Protein AF-A0A8E0WMF6-F1 (afdb_monomer_lite)

Organism: NCBI:txid1462938

InterPro domains:
  IPR036397 Ribonuclease H superfamily [G3DSA:3.30.420.10] (1-77)
  IPR038717 Tc1-like transposase, DDE domain [PF13358] (1-65)

Radius of gyration: 11.75 Å; chains: 1; bounding box: 26×25×27 Å

Foldseek 3Di:
DAWEAEPNDTAQDDDDPDDDALVNVLCSLQPTVLVVDAAPKEFEFEPDVSPPDPSSQCSQVVRNYHYDYDPDPDDDDDGHRYIDD

pLDDT: mean 76.46, std 18.09, range [33.88, 93.69]

Structure (mmCIF, N/CA/C/O backbone):
data_AF-A0A8E0WMF6-F1
#
_entry.id   AF-A0A8E0WMF6-F1
#
loop_
_atom_site.group_PDB
_atom_site.id
_atom_site.type_symbol
_atom_site.label_atom_id
_atom_site.label_alt_id
_atom_site.label_comp_id
_atom_site.label_asym_id
_atom_site.label_entity_id
_atom_site.label_seq_id
_atom_site.pdbx_PDB_ins_code
_atom_site.Cartn_x
_atom_site.Cartn_y
_atom_site.Cartn_z
_atom_site.occupancy
_atom_site.B_iso_or_equiv
_atom_site.auth_seq_id
_atom_site.auth_comp_id
_atom_site.auth_asym_id
_atom_site.auth_atom_id
_atom_site.pdbx_PDB_model_num
ATOM 1 N N . MET A 1 1 ? 7.463 -9.152 -8.686 1.00 83.25 1 MET A N 1
ATOM 2 C CA . MET A 1 1 ? 6.028 -8.957 -8.383 1.00 83.25 1 MET A CA 1
ATOM 3 C C . MET A 1 1 ? 5.897 -8.362 -6.990 1.00 83.25 1 MET A C 1
ATOM 5 O O . MET A 1 1 ? 6.667 -8.748 -6.120 1.00 83.25 1 MET A O 1
ATOM 9 N N . ILE A 1 2 ? 4.954 -7.440 -6.798 1.00 86.31 2 ILE A N 1
ATOM 10 C CA . ILE A 1 2 ? 4.507 -6.931 -5.490 1.00 86.31 2 ILE A CA 1
ATOM 11 C C . ILE A 1 2 ? 3.000 -7.186 -5.404 1.00 86.31 2 ILE A C 1
ATOM 13 O O . ILE A 1 2 ? 2.313 -7.103 -6.421 1.00 86.31 2 ILE A O 1
ATOM 17 N N . ALA A 1 3 ? 2.500 -7.521 -4.222 1.00 88.44 3 ALA A N 1
ATOM 18 C CA . ALA A 1 3 ? 1.072 -7.615 -3.943 1.00 88.44 3 ALA A CA 1
ATOM 19 C C . ALA A 1 3 ? 0.817 -7.351 -2.456 1.00 88.44 3 ALA A C 1
ATOM 21 O O . ALA A 1 3 ? 1.754 -7.376 -1.658 1.00 88.44 3 ALA A O 1
ATOM 22 N N . GLY A 1 4 ? -0.438 -7.107 -2.090 1.00 86.06 4 GLY A N 1
ATOM 23 C CA . GLY A 1 4 ? -0.906 -7.149 -0.709 1.00 86.06 4 GLY A CA 1
ATOM 24 C C . GLY A 1 4 ? -1.599 -8.467 -0.371 1.00 86.06 4 GLY A C 1
ATOM 25 O O . GLY A 1 4 ? -1.992 -9.226 -1.257 1.00 86.06 4 GLY A O 1
ATOM 26 N N . LEU A 1 5 ? -1.767 -8.724 0.925 1.00 85.56 5 LEU A N 1
ATOM 27 C CA . LEU A 1 5 ? -2.494 -9.875 1.452 1.00 85.56 5 LEU A CA 1
ATOM 28 C C . LEU A 1 5 ? -3.568 -9.390 2.435 1.00 85.56 5 LEU A C 1
ATOM 30 O O . LEU A 1 5 ? -3.268 -8.813 3.478 1.00 85.56 5 LEU A O 1
ATOM 34 N N . PHE A 1 6 ? -4.833 -9.654 2.129 1.00 85.50 6 PHE A N 1
ATOM 35 C CA . PHE A 1 6 ? -5.965 -9.276 2.971 1.00 85.50 6 PHE A CA 1
ATOM 36 C C . PHE A 1 6 ? -6.893 -10.464 3.194 1.00 85.50 6 PHE A C 1
ATOM 38 O O . PHE A 1 6 ? -7.394 -11.049 2.238 1.00 85.50 6 PHE A O 1
ATOM 45 N N . ASN A 1 7 ? -7.134 -10.836 4.455 1.00 85.69 7 ASN A N 1
ATOM 46 C CA . ASN A 1 7 ? -7.982 -11.980 4.817 1.00 85.69 7 ASN A CA 1
ATOM 47 C C . ASN A 1 7 ? -7.630 -13.268 4.043 1.00 85.69 7 ASN A C 1
ATOM 49 O O . ASN A 1 7 ? -8.513 -13.953 3.536 1.00 85.69 7 ASN A O 1
ATOM 53 N N . SER A 1 8 ? -6.334 -13.578 3.925 1.00 85.00 8 SER A N 1
ATOM 54 C CA . SER A 1 8 ? -5.798 -14.704 3.133 1.00 85.00 8 SER A CA 1
ATOM 55 C C . SER A 1 8 ? -6.028 -14.617 1.614 1.00 85.00 8 SER A C 1
ATOM 57 O O . SER A 1 8 ? -5.788 -15.590 0.905 1.00 85.00 8 SER A O 1
ATOM 59 N N . ASN A 1 9 ? -6.452 -13.460 1.097 1.00 82.12 9 ASN A N 1
ATOM 60 C CA . ASN A 1 9 ? -6.605 -13.193 -0.332 1.00 82.12 9 ASN A CA 1
ATOM 61 C C . ASN A 1 9 ? -5.521 -12.236 -0.824 1.00 82.12 9 ASN A C 1
ATOM 63 O O . ASN A 1 9 ? -5.197 -11.251 -0.160 1.00 82.12 9 ASN A O 1
ATOM 67 N N . ILE A 1 10 ? -4.989 -12.502 -2.013 1.00 87.06 10 ILE A N 1
ATOM 68 C CA . ILE A 1 10 ? -4.049 -11.597 -2.677 1.00 87.06 10 ILE A CA 1
ATOM 69 C C . ILE A 1 10 ? -4.829 -10.393 -3.217 1.00 87.06 10 ILE A C 1
ATOM 71 O O . ILE A 1 10 ? -5.828 -10.562 -3.913 1.00 87.06 10 ILE A O 1
ATOM 75 N N . VAL A 1 11 ? -4.350 -9.187 -2.924 1.00 88.62 11 VAL A N 1
ATOM 76 C CA . VAL A 1 11 ? -4.917 -7.915 -3.397 1.00 88.62 11 VAL A CA 1
ATOM 77 C C . VAL A 1 11 ? -3.834 -7.064 -4.048 1.00 88.62 11 VAL A C 1
ATOM 79 O O . VAL A 1 11 ? -2.649 -7.281 -3.802 1.00 88.62 11 VAL A O 1
ATOM 82 N N . ALA A 1 12 ? -4.226 -6.101 -4.886 1.00 90.25 12 ALA A N 1
ATOM 83 C CA . ALA A 1 12 ? -3.298 -5.187 -5.558 1.00 90.25 12 ALA A CA 1
ATOM 84 C C . ALA A 1 12 ? -2.078 -5.886 -6.215 1.00 90.25 12 ALA A C 1
ATOM 86 O O . ALA A 1 12 ? -0.947 -5.523 -5.923 1.00 90.25 12 ALA A O 1
ATOM 87 N N . PRO A 1 13 ? -2.222 -6.912 -7.073 1.00 91.69 13 PRO A N 1
ATOM 88 C CA . PRO A 1 13 ? -1.054 -7.525 -7.703 1.00 91.69 13 PRO A CA 1
ATOM 89 C C . PRO A 1 13 ? -0.436 -6.603 -8.769 1.00 91.69 13 PRO A C 1
ATOM 91 O O . PRO A 1 13 ? -1.134 -6.077 -9.634 1.00 91.69 13 PRO A O 1
ATOM 94 N N . LEU A 1 14 ? 0.892 -6.467 -8.756 1.00 88.12 14 LEU A N 1
ATOM 95 C CA . LEU A 1 14 ? 1.675 -5.788 -9.790 1.00 88.12 14 LEU A CA 1
ATOM 96 C C . LEU A 1 14 ? 2.875 -6.637 -10.225 1.00 88.12 14 LEU A C 1
ATOM 98 O O . LEU A 1 14 ? 3.757 -6.984 -9.429 1.00 88.12 14 LEU A O 1
ATOM 102 N N . ILE A 1 15 ? 2.944 -6.904 -11.527 1.00 91.19 15 ILE A N 1
ATOM 103 C CA . ILE A 1 15 ? 4.109 -7.483 -12.197 1.00 91.19 15 ILE A CA 1
ATOM 104 C C . ILE A 1 15 ? 4.877 -6.344 -12.872 1.00 91.19 15 ILE A C 1
ATOM 106 O O . ILE A 1 15 ? 4.289 -5.495 -13.532 1.00 91.19 15 ILE A O 1
ATOM 110 N N . PHE A 1 16 ? 6.190 -6.326 -12.681 1.00 84.75 16 PHE A N 1
ATOM 111 C CA . PHE A 1 16 ? 7.107 -5.360 -13.276 1.00 84.75 16 PHE A CA 1
ATOM 112 C C . PHE A 1 16 ? 8.409 -6.077 -13.622 1.00 84.75 16 PHE A C 1
ATOM 114 O O . PHE A 1 16 ? 8.732 -7.113 -13.029 1.00 84.75 16 PHE A O 1
ATOM 121 N N . GLU A 1 17 ? 9.146 -5.520 -14.574 1.00 88.81 17 GLU A N 1
ATOM 122 C CA . GLU A 1 17 ? 10.434 -6.055 -15.000 1.00 88.81 17 GLU A CA 1
ATOM 123 C C . GLU A 1 17 ? 11.574 -5.521 -14.123 1.00 88.81 17 GLU A C 1
ATOM 125 O O . GLU A 1 17 ? 11.592 -4.353 -13.729 1.00 88.81 17 GLU A O 1
ATOM 130 N N . GLY A 1 18 ? 12.545 -6.386 -13.824 1.00 85.31 18 GLY A N 1
ATOM 131 C CA . GLY A 1 18 ? 13.711 -6.042 -13.012 1.00 85.31 18 GLY A CA 1
ATOM 132 C C . GLY A 1 18 ? 13.457 -6.040 -11.499 1.00 85.31 18 GLY A C 1
ATOM 133 O O . GLY A 1 18 ? 12.525 -6.661 -10.989 1.00 85.31 18 GLY A O 1
ATOM 134 N N . ASN A 1 19 ? 14.342 -5.366 -10.760 1.00 83.44 19 ASN A N 1
ATOM 135 C CA . ASN A 1 19 ? 14.304 -5.329 -9.297 1.00 83.44 19 ASN A CA 1
ATOM 136 C C . ASN A 1 19 ? 13.359 -4.243 -8.783 1.00 83.44 19 ASN A C 1
ATOM 138 O O . ASN A 1 19 ? 13.331 -3.129 -9.308 1.00 83.44 19 ASN A O 1
ATOM 142 N N . CYS A 1 20 ? 12.648 -4.544 -7.692 1.00 80.44 20 CYS A N 1
ATOM 143 C CA . CYS A 1 20 ? 11.850 -3.542 -6.997 1.00 80.44 20 CYS A CA 1
ATOM 144 C C . CYS A 1 20 ? 12.772 -2.423 -6.506 1.00 80.44 20 CYS A C 1
ATOM 146 O O . CYS A 1 20 ? 13.724 -2.671 -5.763 1.00 80.44 20 CYS A O 1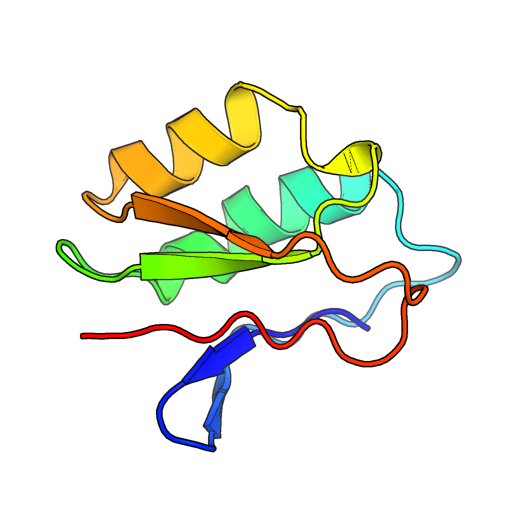
ATOM 148 N N . ASN A 1 21 ? 12.487 -1.196 -6.923 1.00 82.81 21 ASN A N 1
ATOM 149 C CA . ASN A 1 21 ? 13.176 -0.006 -6.456 1.00 82.81 21 ASN A CA 1
ATOM 150 C C . ASN A 1 21 ? 12.165 0.970 -5.843 1.00 82.81 21 ASN A C 1
ATOM 1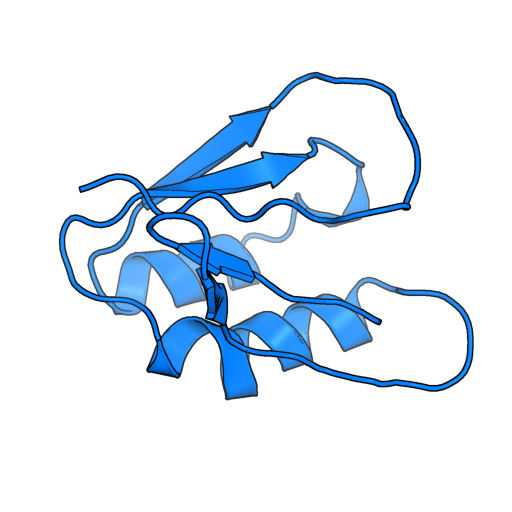52 O O . ASN A 1 21 ? 10.951 0.771 -5.907 1.00 82.81 21 ASN A O 1
ATOM 156 N N . LYS A 1 22 ? 12.680 2.049 -5.253 1.00 81.31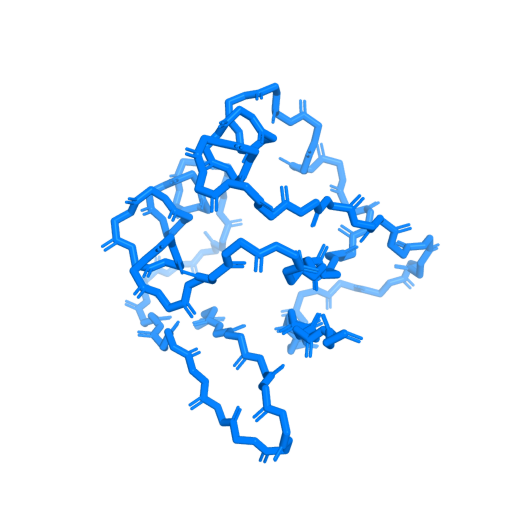 22 LYS A N 1
ATOM 157 C CA . LYS A 1 22 ? 11.864 3.054 -4.567 1.00 81.31 22 LYS A CA 1
ATOM 158 C C . LYS A 1 22 ? 10.776 3.656 -5.471 1.00 81.31 22 LYS A C 1
ATOM 160 O O . LYS A 1 22 ? 9.647 3.805 -5.021 1.00 81.31 22 LYS A O 1
ATOM 165 N N . ALA A 1 23 ? 11.091 3.949 -6.734 1.00 85.44 23 ALA A N 1
ATOM 166 C CA . ALA A 1 23 ? 10.140 4.541 -7.674 1.00 85.44 23 ALA A CA 1
ATOM 167 C C . ALA A 1 23 ? 9.015 3.562 -8.042 1.00 85.44 23 ALA A C 1
ATOM 169 O O . ALA A 1 23 ? 7.848 3.935 -7.988 1.00 85.44 23 ALA A O 1
ATOM 170 N N . ILE A 1 24 ? 9.351 2.298 -8.328 1.00 86.69 24 ILE A N 1
ATOM 171 C CA . ILE A 1 24 ? 8.358 1.246 -8.603 1.00 86.69 24 ILE A CA 1
ATOM 172 C C . ILE A 1 24 ? 7.428 1.077 -7.400 1.00 86.69 24 ILE A C 1
ATOM 174 O O . ILE A 1 24 ? 6.214 0.990 -7.566 1.00 86.69 24 ILE A O 1
ATOM 178 N N . PHE A 1 25 ? 7.983 1.076 -6.187 1.00 85.75 25 PHE A N 1
ATOM 179 C CA . PHE A 1 25 ? 7.191 0.942 -4.971 1.00 85.75 25 PHE A CA 1
ATOM 180 C C . PHE A 1 25 ? 6.294 2.163 -4.703 1.00 85.75 25 PHE A C 1
ATOM 182 O O . PHE A 1 25 ? 5.134 2.005 -4.339 1.00 85.75 25 PHE A O 1
ATOM 189 N N . GLU A 1 26 ? 6.789 3.385 -4.920 1.00 87.12 26 GLU A N 1
ATOM 190 C CA . GLU A 1 26 ? 5.971 4.603 -4.824 1.00 87.12 26 GLU A CA 1
ATOM 191 C C . GLU A 1 26 ? 4.792 4.576 -5.803 1.00 87.12 26 GLU A C 1
ATOM 193 O O . GLU A 1 26 ? 3.658 4.836 -5.400 1.00 87.12 26 GLU A O 1
ATOM 198 N N . THR A 1 27 ? 5.046 4.225 -7.068 1.00 89.62 27 THR A N 1
ATOM 199 C CA . THR A 1 27 ? 4.010 4.070 -8.099 1.00 89.62 27 THR A CA 1
ATOM 200 C C . THR A 1 27 ? 3.013 2.986 -7.714 1.00 89.62 27 THR A C 1
ATOM 202 O O . THR A 1 27 ? 1.810 3.203 -7.798 1.00 89.62 27 THR A O 1
ATOM 205 N N . TYR A 1 28 ? 3.494 1.845 -7.222 1.00 90.31 28 TYR A N 1
ATOM 206 C CA . TYR A 1 28 ? 2.640 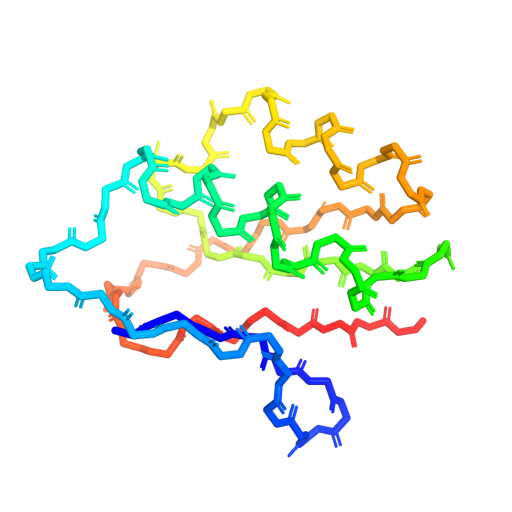0.771 -6.730 1.00 90.31 28 TYR A CA 1
ATOM 207 C C . TYR A 1 28 ? 1.684 1.253 -5.632 1.00 90.31 28 TYR A C 1
ATOM 209 O O . TYR A 1 28 ? 0.479 1.015 -5.717 1.00 90.31 28 TYR A O 1
ATOM 217 N N . VAL A 1 29 ? 2.200 1.968 -4.626 1.00 89.38 29 VAL A N 1
ATOM 218 C CA . VAL A 1 29 ? 1.366 2.483 -3.536 1.00 89.38 29 VAL A CA 1
ATOM 219 C C . VAL A 1 29 ? 0.333 3.461 -4.082 1.00 89.38 29 VAL A C 1
ATOM 221 O O . VAL A 1 29 ? -0.860 3.281 -3.849 1.00 89.38 29 VAL A O 1
ATOM 224 N N . LYS A 1 30 ? 0.792 4.456 -4.845 1.00 91.69 30 LYS A N 1
ATOM 225 C CA . LYS A 1 30 ? -0.028 5.555 -5.360 1.00 91.69 30 LYS A CA 1
ATOM 226 C C . LYS A 1 30 ? -1.104 5.104 -6.346 1.00 91.69 30 LYS A C 1
ATOM 228 O O . LYS A 1 30 ? -2.211 5.625 -6.306 1.00 91.69 30 LYS A O 1
ATOM 233 N N . ASP A 1 31 ? -0.790 4.185 -7.250 1.00 92.50 31 ASP A N 1
ATOM 234 C CA . ASP A 1 31 ? -1.668 3.899 -8.386 1.00 92.50 31 ASP A CA 1
ATOM 235 C C . ASP A 1 31 ? -2.463 2.603 -8.202 1.00 92.50 31 ASP A C 1
ATOM 237 O O . ASP A 1 31 ? -3.468 2.401 -8.893 1.00 92.50 31 ASP A O 1
ATOM 241 N N . ILE A 1 32 ? -2.037 1.730 -7.282 1.00 92.69 32 ILE A N 1
ATOM 242 C CA . ILE A 1 32 ? -2.615 0.394 -7.101 1.00 92.69 32 ILE A CA 1
ATOM 243 C C . ILE A 1 32 ? -3.056 0.187 -5.655 1.00 92.69 32 ILE A C 1
ATOM 245 O O . ILE A 1 32 ? -4.250 0.029 -5.419 1.00 92.69 32 ILE A O 1
ATOM 249 N N . LEU A 1 33 ? -2.138 0.235 -4.683 1.00 89.62 33 LEU A N 1
ATOM 250 C CA . LEU A 1 33 ? -2.457 -0.133 -3.299 1.00 89.62 33 LEU A CA 1
ATOM 251 C C . LEU A 1 33 ? -3.541 0.759 -2.692 1.00 89.62 33 LEU A C 1
ATOM 253 O O . LEU A 1 33 ? -4.472 0.233 -2.094 1.00 89.62 33 LEU A O 1
ATOM 257 N N . ILE A 1 34 ? -3.462 2.086 -2.863 1.00 91.06 34 ILE A N 1
ATOM 258 C CA . ILE A 1 34 ? -4.428 3.005 -2.235 1.00 91.06 34 ILE A CA 1
ATOM 259 C C . ILE A 1 34 ? -5.884 2.739 -2.638 1.00 91.06 34 ILE A C 1
ATOM 261 O O . ILE A 1 34 ? -6.785 3.100 -1.891 1.00 91.06 34 ILE A O 1
ATOM 265 N N . LYS A 1 35 ? -6.127 2.112 -3.798 1.00 91.81 35 LYS A N 1
ATOM 266 C CA . LYS A 1 35 ? -7.479 1.789 -4.281 1.00 91.81 35 LYS A CA 1
ATOM 267 C C . LYS A 1 35 ? -8.115 0.639 -3.500 1.00 91.81 35 LYS A C 1
ATOM 269 O O . LYS A 1 35 ? -9.336 0.550 -3.446 1.00 91.81 35 LYS A O 1
ATOM 274 N N . GLU A 1 36 ? -7.290 -0.209 -2.892 1.00 89.88 36 GLU A N 1
ATOM 275 C CA . GLU A 1 36 ? -7.721 -1.344 -2.072 1.00 89.88 36 GLU A CA 1
ATOM 276 C C . GLU A 1 36 ? -7.852 -0.978 -0.584 1.00 89.88 36 GLU A C 1
ATOM 278 O O . GLU A 1 36 ? -8.445 -1.730 0.190 1.00 89.88 36 GLU A O 1
ATOM 283 N N . LEU A 1 37 ? -7.304 0.171 -0.171 1.00 89.38 37 LEU A N 1
ATOM 284 C CA . LEU A 1 37 ? -7.304 0.617 1.219 1.00 89.38 37 LEU A CA 1
ATOM 285 C C . LEU A 1 37 ? -8.619 1.286 1.617 1.00 89.38 37 LEU A C 1
ATOM 287 O O . LEU A 1 37 ? -9.247 2.022 0.857 1.00 89.38 37 LEU A O 1
ATOM 291 N N . ARG A 1 38 ? -8.995 1.077 2.875 1.00 88.00 38 ARG A N 1
ATOM 292 C CA . ARG A 1 38 ? -10.120 1.716 3.552 1.00 88.00 38 ARG A CA 1
ATOM 293 C C . ARG A 1 38 ? -9.645 2.368 4.840 1.00 88.00 38 ARG A C 1
ATOM 295 O O . ARG A 1 38 ? -8.712 1.889 5.486 1.00 88.00 38 ARG A O 1
ATOM 302 N N . ALA A 1 39 ? -10.341 3.428 5.235 1.00 89.94 39 ALA A N 1
ATOM 303 C CA . ALA A 1 39 ? -10.093 4.094 6.503 1.00 89.94 39 ALA A CA 1
ATOM 304 C C . ALA A 1 39 ? -10.156 3.095 7.674 1.00 89.94 39 ALA A C 1
ATOM 306 O O . ALA A 1 39 ? -11.036 2.235 7.717 1.00 89.94 39 ALA A O 1
ATOM 307 N N . GLY A 1 40 ? -9.206 3.208 8.603 1.00 87.50 40 GLY A N 1
ATOM 308 C CA . GLY A 1 40 ? -9.040 2.304 9.742 1.00 87.50 40 GLY A CA 1
ATOM 309 C C . GLY A 1 40 ? -8.154 1.084 9.473 1.00 87.50 40 GLY A C 1
ATOM 310 O O . GLY A 1 40 ? -7.679 0.481 10.429 1.00 87.50 40 GLY A O 1
ATOM 311 N N . GLN A 1 41 ? -7.863 0.742 8.212 1.00 87.38 41 GLN A N 1
ATOM 312 C CA . GLN A 1 41 ? -6.973 -0.383 7.916 1.00 87.38 41 GLN A CA 1
ATOM 313 C C . GLN A 1 41 ? -5.508 -0.058 8.221 1.00 87.38 41 GLN A C 1
ATOM 315 O O . GLN A 1 41 ? -5.040 1.072 8.051 1.00 87.38 41 GLN A O 1
ATOM 320 N N . VAL A 1 42 ? -4.755 -1.084 8.619 1.00 85.50 42 VAL A N 1
ATOM 321 C CA . VAL A 1 42 ? -3.311 -0.984 8.858 1.00 85.50 42 VAL A CA 1
ATOM 322 C C . VAL A 1 42 ? -2.546 -1.700 7.757 1.00 85.50 42 VAL A C 1
ATOM 324 O O . VAL A 1 42 ? -2.715 -2.897 7.563 1.00 85.50 42 VAL A O 1
ATOM 327 N N . VAL A 1 43 ? -1.667 -0.975 7.072 1.00 85.75 43 VAL A N 1
ATOM 328 C CA . VAL A 1 43 ? -0.702 -1.483 6.098 1.00 85.75 43 VAL A CA 1
ATOM 329 C C . VAL A 1 43 ? 0.556 -1.936 6.830 1.00 85.75 43 VAL A C 1
ATOM 331 O O . VAL A 1 43 ? 1.322 -1.118 7.344 1.00 85.75 43 VAL A O 1
ATOM 334 N N . VAL A 1 44 ? 0.795 -3.245 6.855 1.00 83.75 44 VAL A N 1
ATOM 335 C CA . VAL A 1 44 ? 2.046 -3.810 7.374 1.00 83.75 44 VAL A CA 1
ATOM 336 C C . VAL A 1 44 ? 3.090 -3.879 6.255 1.00 83.75 44 VAL A C 1
ATOM 338 O O . VAL A 1 44 ? 2.798 -4.355 5.164 1.00 83.75 44 VAL A O 1
ATOM 341 N N . MET A 1 45 ? 4.313 -3.403 6.489 1.00 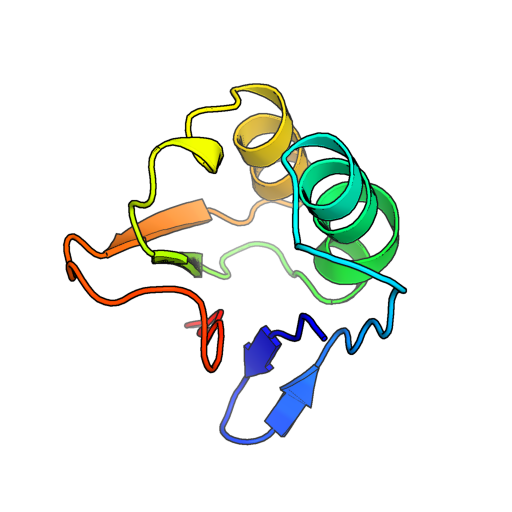78.50 45 MET A N 1
ATOM 342 C CA . MET A 1 45 ? 5.415 -3.481 5.512 1.00 78.50 45 MET A CA 1
ATOM 343 C C . MET A 1 45 ? 6.722 -3.889 6.192 1.00 78.50 45 MET A C 1
ATOM 345 O O . MET A 1 45 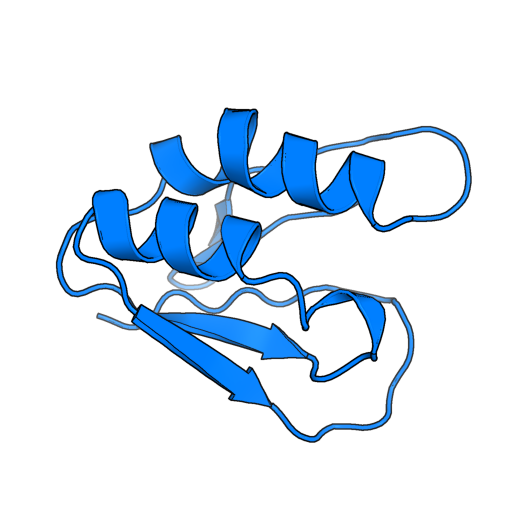? 6.955 -3.526 7.346 1.00 78.50 45 MET A O 1
ATOM 349 N N . ASP A 1 46 ? 7.602 -4.602 5.486 1.00 73.12 46 ASP A N 1
ATOM 350 C CA . ASP A 1 46 ? 8.947 -4.897 5.989 1.00 73.12 46 ASP A CA 1
ATOM 351 C C . ASP A 1 46 ? 9.812 -3.628 6.050 1.00 73.12 46 ASP A C 1
ATOM 353 O O . ASP A 1 46 ? 9.811 -2.791 5.149 1.00 73.12 46 ASP A O 1
ATOM 357 N N . ASN A 1 47 ? 10.595 -3.478 7.119 1.00 63.75 47 ASN A N 1
ATOM 358 C CA . ASN A 1 47 ? 11.479 -2.335 7.355 1.00 63.75 47 ASN A CA 1
ATOM 359 C C . ASN A 1 47 ? 12.794 -2.447 6.565 1.00 63.75 47 ASN A C 1
ATOM 361 O O . ASN A 1 47 ? 13.896 -2.398 7.119 1.00 63.75 47 ASN A O 1
ATOM 365 N N . ILE A 1 48 ? 12.695 -2.617 5.251 1.00 58.97 48 ILE A N 1
ATOM 366 C CA . ILE A 1 48 ? 13.844 -2.497 4.355 1.00 58.97 48 ILE A CA 1
ATOM 367 C C . ILE A 1 48 ? 13.993 -1.006 4.014 1.00 58.97 48 ILE A C 1
ATOM 369 O O . ILE A 1 48 ? 13.007 -0.312 3.778 1.00 58.97 48 ILE A O 1
ATOM 373 N N . ASN A 1 49 ? 15.222 -0.476 4.013 1.00 54.75 49 ASN A N 1
ATOM 374 C CA . ASN A 1 49 ? 15.544 0.966 3.945 1.00 54.75 49 ASN A CA 1
ATOM 375 C C . ASN A 1 49 ? 14.887 1.780 2.799 1.00 54.75 49 ASN A C 1
ATOM 377 O O . ASN A 1 49 ? 14.968 3.007 2.806 1.00 54.75 49 ASN A O 1
ATOM 381 N N . PHE A 1 50 ? 14.215 1.140 1.841 1.00 52.75 50 PHE A N 1
ATOM 382 C CA . PHE A 1 50 ? 13.425 1.783 0.787 1.00 52.75 50 PHE A CA 1
ATOM 383 C C . PHE A 1 50 ? 12.078 2.356 1.272 1.00 52.75 50 PHE A C 1
ATOM 385 O O . PHE A 1 50 ? 11.531 3.240 0.614 1.00 52.75 50 PHE A O 1
ATOM 392 N N . HIS A 1 51 ? 11.572 1.927 2.435 1.00 54.81 51 HIS A N 1
ATOM 393 C CA . HIS A 1 51 ? 10.266 2.343 2.971 1.00 54.81 51 HIS A CA 1
ATOM 394 C C . HIS A 1 51 ? 10.297 3.636 3.806 1.00 54.81 51 HIS A C 1
ATOM 396 O O . HIS A 1 51 ? 9.249 4.121 4.227 1.00 54.81 51 HIS A O 1
ATOM 402 N N . LYS A 1 52 ? 11.466 4.266 3.998 1.00 57.16 52 LYS A N 1
ATOM 403 C CA . LYS A 1 52 ? 11.589 5.586 4.657 1.00 57.16 52 LYS A CA 1
ATOM 404 C C . LYS A 1 52 ? 11.234 6.745 3.724 1.00 57.16 52 LYS A C 1
ATOM 406 O O . LYS A 1 52 ? 11.940 7.749 3.661 1.00 57.16 52 LYS A O 1
ATOM 411 N N . ASN A 1 53 ? 10.175 6.591 2.943 1.00 63.62 53 ASN A N 1
ATOM 412 C CA . ASN A 1 53 ? 9.684 7.665 2.106 1.00 63.62 53 ASN A CA 1
ATOM 413 C C . ASN A 1 53 ? 8.458 8.302 2.748 1.00 63.62 53 ASN A C 1
ATOM 415 O O . ASN A 1 53 ? 7.405 7.670 2.806 1.00 63.62 53 ASN A O 1
ATOM 419 N N . SER A 1 54 ? 8.585 9.562 3.168 1.00 73.00 54 SER A N 1
ATOM 420 C CA . SER A 1 54 ? 7.467 10.356 3.686 1.00 73.00 54 SER A CA 1
ATOM 421 C C . SER A 1 54 ? 6.255 10.316 2.751 1.00 73.00 54 SER A C 1
ATOM 423 O O . SER A 1 54 ? 5.135 10.188 3.224 1.00 73.00 54 SER A O 1
ATOM 425 N N . LYS A 1 55 ? 6.473 10.259 1.427 1.00 84.19 55 LYS A N 1
ATOM 426 C CA . LYS A 1 55 ? 5.389 10.191 0.434 1.00 84.19 55 LYS A CA 1
ATOM 427 C C . LYS A 1 55 ? 4.531 8.932 0.526 1.00 84.19 55 LYS A C 1
ATOM 429 O O . LYS A 1 55 ? 3.323 9.010 0.364 1.00 84.19 55 LYS A O 1
ATOM 434 N N . VAL A 1 56 ? 5.132 7.764 0.767 1.00 84.94 56 VAL A N 1
ATOM 435 C CA . VAL A 1 56 ? 4.368 6.507 0.907 1.00 84.94 56 VAL A CA 1
ATOM 436 C C . VAL A 1 56 ? 3.463 6.590 2.131 1.00 84.94 56 VAL A C 1
ATOM 438 O O . VAL A 1 56 ? 2.306 6.181 2.075 1.00 84.94 56 VAL A O 1
ATOM 441 N N . LYS A 1 57 ? 3.993 7.161 3.217 1.00 86.69 57 LYS A N 1
ATOM 442 C CA . LYS A 1 57 ? 3.234 7.404 4.436 1.00 86.69 57 LYS A CA 1
ATOM 443 C C . LYS A 1 57 ? 2.070 8.357 4.198 1.00 86.69 57 LYS A C 1
ATOM 445 O O . LYS A 1 57 ? 0.940 7.991 4.490 1.00 86.69 57 LYS A O 1
ATOM 450 N N . GLU A 1 58 ? 2.335 9.505 3.588 1.00 90.12 58 GLU A N 1
ATOM 451 C CA . GLU A 1 58 ? 1.309 10.494 3.249 1.00 90.12 58 GLU A CA 1
ATOM 452 C C . GLU A 1 58 ? 0.202 9.902 2.364 1.00 90.12 58 GLU A C 1
ATOM 454 O O . GLU A 1 58 ? -0.974 10.139 2.616 1.00 90.12 58 GLU A O 1
ATOM 459 N N . LEU A 1 59 ? 0.552 9.087 1.364 1.00 90.12 59 LEU A N 1
ATOM 460 C CA . LEU A 1 59 ? -0.429 8.439 0.489 1.00 90.12 59 LEU A CA 1
ATOM 461 C C . LEU A 1 59 ? -1.346 7.476 1.253 1.00 90.12 59 LEU A C 1
ATOM 463 O O . LEU A 1 59 ? -2.557 7.498 1.047 1.00 90.12 59 LEU A O 1
ATOM 467 N N . ILE A 1 60 ? -0.793 6.654 2.145 1.00 88.81 60 ILE A N 1
ATOM 468 C CA . ILE A 1 60 ? -1.578 5.694 2.935 1.00 88.81 60 ILE A CA 1
ATOM 469 C C . ILE A 1 60 ? -2.435 6.421 3.982 1.00 88.81 60 ILE A C 1
ATOM 471 O O . ILE A 1 60 ? -3.610 6.105 4.153 1.00 88.81 60 ILE A O 1
ATOM 475 N N . GLU A 1 61 ? -1.891 7.447 4.634 1.00 90.62 61 GLU A N 1
ATOM 476 C CA . GLU A 1 61 ? -2.642 8.251 5.603 1.00 90.62 61 GLU A CA 1
ATOM 477 C C . GLU A 1 61 ? -3.738 9.094 4.930 1.00 90.62 61 GLU A C 1
ATOM 479 O O . GLU A 1 61 ? -4.781 9.332 5.538 1.00 90.62 61 GLU A O 1
ATOM 484 N N . SER A 1 62 ? -3.573 9.474 3.654 1.00 93.69 62 SER A N 1
ATOM 485 C CA . SER A 1 62 ? -4.579 10.245 2.904 1.00 93.69 62 SER A CA 1
ATOM 486 C C . SER A 1 62 ? -5.917 9.519 2.721 1.00 93.69 62 SER A C 1
ATOM 488 O O . SER A 1 62 ? -6.948 10.168 2.554 1.00 93.69 62 SER A O 1
ATOM 490 N N . VAL A 1 63 ? -5.919 8.184 2.799 1.00 92.75 63 VAL A N 1
ATOM 491 C CA . VAL A 1 63 ? -7.131 7.347 2.745 1.00 92.75 63 VAL A CA 1
ATOM 492 C C . VAL A 1 63 ? -7.615 6.915 4.137 1.00 92.75 63 VAL A C 1
ATOM 494 O O . VAL A 1 63 ? -8.513 6.083 4.257 1.00 92.75 63 VAL A O 1
ATOM 497 N N . GLY A 1 64 ? -7.035 7.477 5.205 1.00 90.50 64 GLY A N 1
ATOM 498 C CA . GLY A 1 64 ? -7.375 7.160 6.593 1.00 90.50 64 GLY A CA 1
ATOM 499 C C . GLY A 1 64 ? -6.825 5.817 7.082 1.00 90.50 64 GLY A C 1
ATOM 500 O O . GLY A 1 64 ? -7.307 5.297 8.089 1.00 90.50 64 GLY A O 1
ATOM 501 N N . ALA A 1 65 ? -5.861 5.233 6.368 1.00 90.62 65 ALA A N 1
ATOM 502 C CA . ALA A 1 65 ? -5.156 4.023 6.776 1.00 90.62 65 ALA A CA 1
ATOM 503 C C . ALA A 1 65 ? -3.861 4.375 7.530 1.00 90.62 65 ALA A C 1
ATOM 505 O O . ALA A 1 65 ? -3.377 5.503 7.481 1.00 90.62 65 ALA A O 1
ATOM 506 N N . SER A 1 66 ? -3.292 3.411 8.250 1.00 86.38 66 SER A N 1
ATOM 507 C CA . SER A 1 66 ? -2.056 3.591 9.030 1.00 86.38 66 SER A CA 1
ATOM 508 C C . SER A 1 66 ? -0.964 2.624 8.584 1.00 86.38 66 SER A C 1
ATOM 510 O O . SER A 1 66 ? -1.255 1.598 7.979 1.00 86.38 66 SER A O 1
ATOM 512 N N . ILE A 1 67 ? 0.300 2.921 8.893 1.00 85.00 67 ILE A N 1
ATOM 513 C CA . ILE A 1 67 ? 1.440 2.058 8.546 1.00 85.00 67 ILE A CA 1
ATOM 514 C C . ILE A 1 67 ? 2.048 1.440 9.799 1.00 85.00 67 ILE A C 1
ATOM 516 O O . ILE A 1 67 ? 2.341 2.144 10.764 1.00 85.00 67 ILE A O 1
ATOM 520 N N . LEU A 1 68 ? 2.342 0.141 9.728 1.00 83.44 68 LEU A N 1
ATOM 521 C CA . LEU A 1 68 ? 3.145 -0.579 10.710 1.00 83.44 68 LEU A CA 1
ATOM 522 C C . LEU A 1 68 ? 4.370 -1.212 10.035 1.00 83.44 68 LEU A C 1
ATOM 524 O O . LEU A 1 68 ? 4.244 -2.028 9.124 1.00 83.44 68 LEU A O 1
ATOM 528 N N . LEU A 1 69 ? 5.571 -0.856 10.495 1.00 75.81 69 LEU A N 1
ATOM 529 C CA . LEU A 1 69 ? 6.822 -1.404 9.964 1.00 75.81 69 LEU A CA 1
ATOM 530 C C . LEU A 1 69 ? 7.264 -2.630 10.778 1.00 75.81 69 LEU A C 1
ATOM 532 O O . LEU A 1 69 ? 7.561 -2.509 11.967 1.00 75.81 69 LEU A O 1
ATOM 536 N N . LYS A 1 70 ? 7.357 -3.802 10.139 1.00 68.06 70 LYS A N 1
ATOM 537 C CA . LYS A 1 70 ? 7.952 -5.010 10.735 1.00 68.06 70 LYS A CA 1
ATOM 538 C C . LYS A 1 70 ? 9.477 -4.949 10.648 1.00 68.06 70 LYS A C 1
ATOM 540 O O . LYS A 1 70 ? 10.041 -4.667 9.598 1.00 68.06 70 LYS A O 1
ATOM 545 N N . LEU A 1 71 ? 10.166 -5.243 11.751 1.00 55.59 71 LEU A N 1
ATOM 546 C CA . LEU A 1 71 ? 11.635 -5.202 11.849 1.00 55.59 71 LEU A CA 1
ATOM 547 C C . LEU A 1 71 ? 12.338 -6.483 11.339 1.00 55.59 71 LEU A C 1
ATOM 549 O O . LEU A 1 71 ? 13.509 -6.707 11.649 1.00 55.59 71 LEU A O 1
ATOM 553 N N . SER A 1 72 ? 11.661 -7.332 10.564 1.00 47.22 72 SER A N 1
ATOM 554 C CA . SER A 1 72 ? 12.219 -8.584 10.041 1.00 47.22 72 SER A CA 1
ATOM 555 C C . SER A 1 72 ? 13.246 -8.336 8.931 1.00 47.22 72 SER A C 1
ATOM 557 O O . SER A 1 72 ? 12.922 -7.889 7.837 1.00 47.22 72 SER A O 1
ATOM 559 N N . LYS A 1 73 ? 14.516 -8.670 9.196 1.00 44.66 73 LYS A N 1
ATOM 560 C CA . LYS A 1 73 ? 15.567 -8.803 8.175 1.00 44.66 73 LYS A CA 1
ATOM 561 C C . LYS A 1 73 ? 15.307 -10.057 7.327 1.00 44.66 73 LYS A C 1
ATOM 563 O O . LYS A 1 73 ? 15.893 -11.088 7.625 1.00 44.66 73 LYS A O 1
ATOM 568 N N . ILE A 1 74 ? 14.481 -9.989 6.284 1.00 38.03 74 ILE A N 1
ATOM 569 C CA . ILE A 1 74 ? 14.513 -10.951 5.167 1.00 38.03 74 ILE A CA 1
ATOM 570 C C . ILE A 1 74 ? 14.111 -10.230 3.876 1.00 38.03 74 ILE A C 1
ATOM 572 O O . ILE A 1 74 ? 13.125 -9.507 3.811 1.00 38.03 74 ILE A O 1
ATOM 576 N N . CYS A 1 75 ? 14.957 -10.386 2.860 1.00 35.44 75 CYS A N 1
ATOM 577 C CA . CYS A 1 75 ? 14.844 -9.750 1.558 1.00 35.44 75 CYS A CA 1
ATOM 578 C C . CYS A 1 75 ? 13.693 -10.330 0.720 1.00 35.44 75 CYS A C 1
ATOM 580 O O . CYS A 1 75 ? 13.671 -11.524 0.440 1.00 35.44 75 CYS A O 1
ATOM 582 N N . CYS A 1 76 ? 12.848 -9.435 0.207 1.00 33.88 76 CYS A N 1
ATOM 583 C CA . CYS A 1 76 ? 12.286 -9.430 -1.152 1.00 33.88 76 CYS A CA 1
ATOM 584 C C . CYS A 1 76 ? 11.530 -10.654 -1.708 1.00 33.88 76 CYS A C 1
ATOM 586 O O . CYS A 1 76 ? 11.270 -10.657 -2.908 1.00 33.88 76 CYS A O 1
ATOM 588 N N . ASN A 1 77 ? 11.091 -11.626 -0.911 1.00 34.12 77 ASN A N 1
ATOM 589 C CA . ASN A 1 77 ? 10.164 -12.655 -1.394 1.00 34.12 77 ASN A CA 1
ATOM 590 C C . ASN A 1 77 ? 8.909 -12.674 -0.521 1.00 34.12 77 ASN A C 1
ATOM 592 O O . ASN A 1 77 ? 8.987 -13.001 0.655 1.00 34.12 77 ASN A O 1
ATOM 596 N N . PHE A 1 78 ? 7.780 -12.322 -1.146 1.00 37.22 78 PHE A N 1
ATOM 597 C CA . PHE A 1 78 ? 6.459 -12.089 -0.552 1.00 37.22 78 PHE A CA 1
ATOM 598 C C . PHE A 1 78 ? 6.385 -10.867 0.371 1.00 37.22 78 PHE A C 1
ATOM 600 O O . PHE A 1 78 ? 6.556 -10.954 1.579 1.00 37.22 78 PHE A O 1
ATOM 607 N N . SER A 1 79 ? 6.057 -9.707 -0.207 1.00 39.66 79 SER A N 1
ATOM 608 C CA . SER A 1 79 ? 5.561 -8.576 0.575 1.00 39.66 79 SER A CA 1
ATOM 609 C C . SER A 1 79 ? 4.159 -8.923 1.077 1.00 39.66 79 SER A C 1
ATOM 611 O O . SER A 1 79 ? 3.167 -8.612 0.426 1.00 39.66 79 SER A O 1
ATOM 613 N N . GLU A 1 80 ? 4.045 -9.609 2.209 1.00 42.06 80 GLU A N 1
ATOM 614 C CA . GLU A 1 80 ? 2.775 -9.695 2.927 1.00 42.06 80 GLU A CA 1
ATOM 615 C C . GLU A 1 80 ? 2.446 -8.305 3.477 1.00 42.06 80 GLU A C 1
ATOM 617 O O . GLU A 1 80 ? 2.708 -7.986 4.637 1.00 42.06 80 GLU A O 1
ATOM 622 N N . THR A 1 81 ? 1.863 -7.447 2.638 1.00 46.28 81 THR A N 1
ATOM 623 C CA . THR A 1 81 ? 1.125 -6.300 3.151 1.00 46.28 81 THR A CA 1
ATOM 624 C C . THR A 1 81 ? -0.157 -6.816 3.762 1.00 46.28 81 THR A C 1
ATOM 626 O O . THR A 1 81 ? -1.175 -6.905 3.084 1.00 46.28 81 THR A O 1
ATOM 629 N N . THR A 1 82 ? -0.076 -7.220 5.029 1.00 50.84 82 THR A N 1
ATOM 630 C CA . THR A 1 82 ? -1.239 -7.614 5.815 1.00 50.84 82 THR A CA 1
ATOM 631 C C . THR A 1 82 ? -2.070 -6.372 6.082 1.00 50.84 82 THR A C 1
ATOM 633 O O . THR A 1 82 ? -1.596 -5.456 6.752 1.00 50.84 82 THR A O 1
ATOM 636 N N . LEU A 1 83 ? -3.292 -6.346 5.559 1.00 51.22 83 LEU A N 1
ATOM 637 C CA . LEU A 1 83 ? -4.304 -5.376 5.960 1.00 51.22 83 LEU A CA 1
ATOM 638 C C . LEU A 1 83 ? -5.040 -5.933 7.181 1.00 51.22 83 LEU A C 1
ATOM 640 O O . LEU A 1 83 ? -5.746 -6.933 7.072 1.00 51.22 83 LEU A O 1
ATOM 644 N N . MET A 1 84 ? -4.835 -5.327 8.352 1.00 44.44 84 MET A N 1
ATOM 645 C CA . MET A 1 84 ? -5.613 -5.650 9.557 1.00 44.44 84 MET A CA 1
ATOM 646 C C . MET A 1 84 ? -6.748 -4.635 9.726 1.00 44.44 84 MET A C 1
ATOM 648 O O . MET A 1 84 ? -6.549 -3.445 9.466 1.00 44.44 84 MET A O 1
ATOM 652 N N . SER A 1 85 ? -7.928 -5.145 10.091 1.00 43.78 85 SER A N 1
ATOM 653 C CA . SER A 1 85 ? -9.133 -4.391 10.467 1.00 43.78 85 SER A CA 1
ATOM 654 C C . SER A 1 85 ? -9.051 -3.845 11.883 1.00 43.78 85 SER A C 1
ATOM 656 O O . SER A 1 85 ? -8.573 -4.625 12.741 1.00 43.78 85 SER A O 1
#

Sequence (85 aa):
MIAGLFNSNIVAPLIFEGNCNKAIFETYVKDILIKELRAGQVVVMDNINFHKNSKVKELIESVGASILLKLSKICCNFSETTLMS

Secondary structure (DSSP, 8-state):
-EEEEETTEEEEEE--SS---HHHHHHHIIIIIHHH--TT-EEEEE--GGG--HHHHHHHHHTT-EEEEE-----SS---EEEE-